Protein AF-A0A443S641-F1 (afdb_monomer_lite)

Structure (mmCIF, N/CA/C/O backbone):
data_AF-A0A443S641-F1
#
_entry.id   AF-A0A443S641-F1
#
loop_
_atom_site.group_PDB
_atom_site.id
_atom_site.type_symbol
_atom_site.label_atom_id
_atom_site.label_alt_id
_atom_site.label_comp_id
_atom_site.label_asym_id
_atom_site.label_entity_id
_atom_site.label_seq_id
_atom_site.pdbx_PDB_ins_code
_atom_site.Cartn_x
_atom_site.Cartn_y
_atom_site.Cartn_z
_atom_site.occupancy
_atom_site.B_iso_or_equiv
_atom_site.auth_seq_id
_atom_site.auth_comp_id
_atom_site.auth_asym_id
_atom_site.auth_atom_id
_atom_site.pdbx_PDB_model_num
ATOM 1 N N . MET A 1 1 ? -10.425 -1.976 22.668 1.00 49.34 1 MET A N 1
ATOM 2 C CA . MET A 1 1 ? -9.469 -1.752 21.558 1.00 49.34 1 MET A CA 1
ATOM 3 C C . MET A 1 1 ? -8.187 -1.124 22.108 1.00 49.34 1 MET A C 1
ATOM 5 O O . MET A 1 1 ? -7.748 -0.089 21.635 1.00 49.34 1 MET A O 1
ATOM 9 N N . THR A 1 2 ? -7.616 -1.711 23.159 1.00 48.31 2 THR A N 1
ATOM 10 C CA . THR A 1 2 ? -6.464 -1.165 23.889 1.00 48.31 2 THR A CA 1
ATOM 11 C C . THR A 1 2 ? -5.280 -2.091 23.681 1.00 48.31 2 THR A C 1
ATOM 13 O O . THR A 1 2 ? -4.899 -2.823 24.584 1.00 48.31 2 THR A O 1
ATOM 16 N N . GLU A 1 3 ? -4.729 -2.105 22.476 1.00 55.38 3 GLU A N 1
ATOM 17 C CA . GLU A 1 3 ? -3.394 -2.650 22.266 1.00 55.38 3 GLU A CA 1
ATOM 18 C C . GLU A 1 3 ? -2.638 -1.673 21.385 1.00 55.38 3 GLU A C 1
ATOM 20 O O . GLU A 1 3 ? -3.133 -1.234 20.349 1.00 55.38 3 GLU A O 1
ATOM 25 N N . ASN A 1 4 ? -1.454 -1.298 21.858 1.00 66.25 4 ASN A N 1
ATOM 26 C CA . ASN A 1 4 ? -0.555 -0.303 21.287 1.00 66.25 4 ASN A CA 1
ATOM 27 C C . ASN A 1 4 ? 0.119 -0.850 20.009 1.00 66.25 4 ASN A C 1
ATOM 29 O O . ASN A 1 4 ? 1.340 -0.807 19.864 1.00 66.25 4 ASN A O 1
ATOM 33 N N . THR A 1 5 ? -0.659 -1.480 19.124 1.00 71.31 5 THR A N 1
ATOM 34 C CA . THR A 1 5 ? -0.148 -2.094 17.903 1.00 71.31 5 THR A CA 1
ATOM 35 C C . THR A 1 5 ? 0.323 -0.979 16.971 1.00 71.31 5 THR A C 1
ATOM 37 O O . THR A 1 5 ? -0.481 -0.117 16.612 1.00 71.31 5 THR A O 1
ATOM 40 N N . PRO A 1 6 ? 1.609 -0.954 16.582 1.00 85.75 6 PRO A N 1
ATOM 41 C CA . PRO A 1 6 ? 2.112 0.064 15.672 1.00 85.75 6 PRO A CA 1
ATOM 42 C C . PRO A 1 6 ? 1.396 -0.035 14.319 1.00 85.75 6 PRO A C 1
ATOM 44 O O . PRO A 1 6 ? 1.235 -1.131 13.782 1.00 85.75 6 PRO A O 1
ATOM 47 N N . ASN A 1 7 ? 0.996 1.108 13.759 1.00 93.56 7 ASN A N 1
ATOM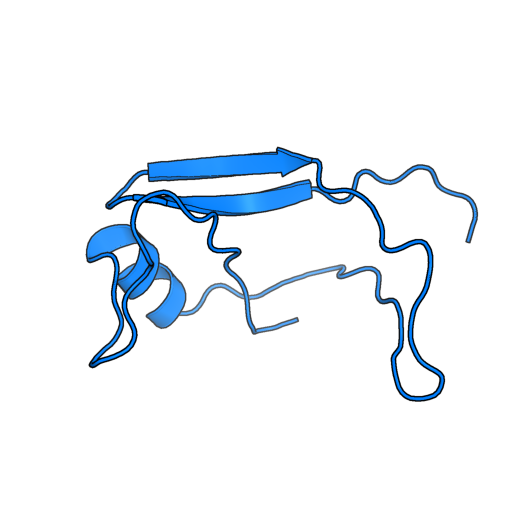 48 C CA . ASN A 1 7 ? 0.431 1.197 12.412 1.00 93.56 7 ASN A CA 1
ATOM 49 C C . ASN A 1 7 ? 1.564 1.192 11.373 1.00 93.56 7 ASN A C 1
ATOM 51 O O . ASN A 1 7 ? 1.919 2.224 10.811 1.00 93.56 7 ASN A O 1
ATOM 55 N N . THR A 1 8 ? 2.215 0.043 11.208 1.00 95.19 8 THR A N 1
ATOM 56 C CA . THR A 1 8 ? 3.317 -0.126 10.254 1.00 95.19 8 THR A CA 1
ATOM 57 C C . THR A 1 8 ? 2.768 -0.289 8.838 1.00 95.19 8 THR A C 1
ATOM 59 O O . THR A 1 8 ? 1.961 -1.183 8.598 1.00 95.19 8 THR A O 1
ATOM 62 N N . ALA A 1 9 ? 3.248 0.525 7.900 1.00 95.88 9 ALA A N 1
ATOM 63 C CA . ALA A 1 9 ? 2.879 0.479 6.487 1.00 95.88 9 ALA A CA 1
ATOM 64 C C . ALA A 1 9 ? 4.095 0.158 5.605 1.00 95.88 9 ALA A C 1
ATOM 66 O O . ALA A 1 9 ? 5.222 0.530 5.939 1.00 95.88 9 ALA A O 1
ATOM 67 N N . LEU A 1 10 ? 3.860 -0.506 4.469 1.00 96.75 10 LEU A N 1
ATOM 68 C CA . LEU A 1 10 ? 4.852 -0.672 3.407 1.00 96.75 10 LEU A CA 1
ATOM 69 C C . LEU A 1 10 ? 4.735 0.501 2.432 1.00 96.75 10 LEU A C 1
ATOM 71 O O . LEU A 1 10 ? 3.709 0.661 1.772 1.00 96.75 10 LEU A O 1
ATOM 75 N N . ILE A 1 11 ? 5.783 1.316 2.364 1.00 95.31 11 ILE A N 1
ATOM 76 C CA . ILE A 1 11 ? 5.830 2.548 1.577 1.00 95.31 11 ILE A CA 1
ATOM 77 C C . ILE A 1 11 ? 6.815 2.376 0.428 1.00 95.31 11 ILE A C 1
ATOM 79 O O . ILE A 1 11 ? 7.953 1.973 0.661 1.00 95.31 11 ILE A O 1
ATOM 83 N N . VAL A 1 12 ? 6.403 2.740 -0.783 1.00 94.81 12 VAL A N 1
ATOM 84 C CA . VAL A 1 12 ? 7.274 2.938 -1.946 1.00 94.81 12 VAL A CA 1
ATOM 85 C C . VAL A 1 12 ? 7.709 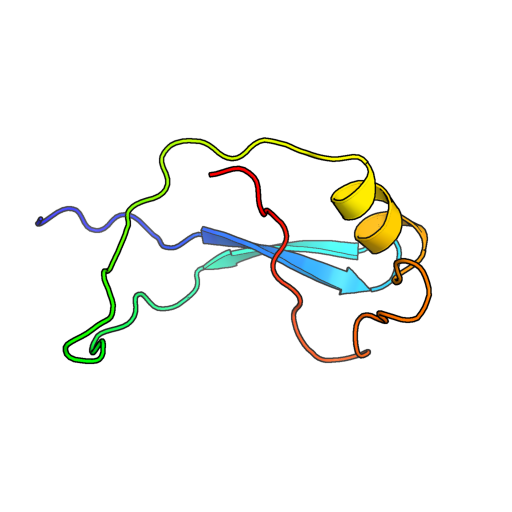4.402 -1.989 1.00 94.81 12 VAL A C 1
ATOM 87 O O . VAL A 1 12 ? 6.872 5.306 -1.984 1.00 94.81 12 VAL A O 1
ATOM 90 N N . GLU A 1 13 ? 9.021 4.633 -2.021 1.00 91.88 13 GLU A N 1
ATOM 91 C CA . GLU A 1 13 ? 9.637 5.973 -2.109 1.00 91.88 13 GLU A CA 1
ATOM 92 C C . GLU A 1 13 ? 10.277 6.236 -3.479 1.00 91.88 13 GLU A C 1
ATOM 94 O O . GLU A 1 13 ? 10.625 7.369 -3.815 1.00 91.88 13 GLU A O 1
ATOM 99 N N . GLY A 1 14 ? 10.420 5.188 -4.285 1.00 90.06 14 GLY A N 1
ATOM 100 C CA . GLY A 1 14 ? 10.945 5.249 -5.637 1.00 90.06 14 GLY A CA 1
ATOM 101 C C . GLY A 1 14 ? 11.038 3.861 -6.256 1.00 90.06 14 GLY A C 1
ATOM 102 O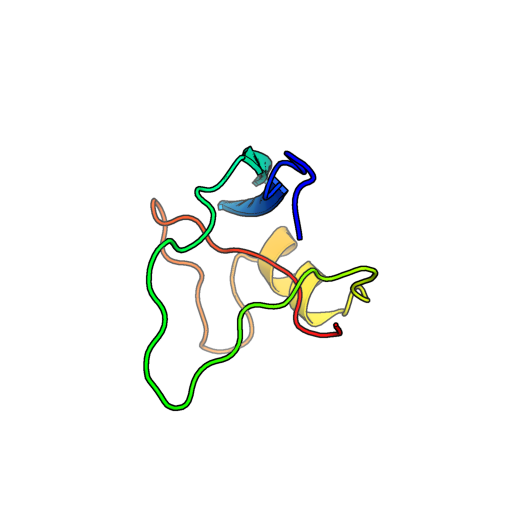 O . GLY A 1 14 ? 10.738 2.852 -5.617 1.00 90.06 14 GLY A O 1
ATOM 103 N N . ILE A 1 15 ? 11.499 3.812 -7.504 1.00 92.62 15 ILE A N 1
ATOM 104 C CA . ILE A 1 15 ? 11.707 2.554 -8.223 1.00 92.62 15 ILE A CA 1
ATOM 105 C C . ILE A 1 15 ? 12.644 1.650 -7.418 1.00 92.62 15 ILE A C 1
ATOM 107 O O . ILE A 1 15 ? 13.760 2.044 -7.062 1.00 92.62 15 ILE A O 1
ATOM 111 N N . LYS A 1 16 ? 12.161 0.438 -7.137 1.00 94.12 16 LYS A N 1
ATOM 112 C CA . LYS A 1 16 ? 12.811 -0.614 -6.347 1.00 94.12 16 LYS A CA 1
ATOM 113 C C . LYS A 1 16 ? 13.192 -0.199 -4.924 1.00 94.12 16 LYS A C 1
ATOM 115 O O . LYS A 1 16 ? 14.000 -0.867 -4.279 1.00 94.12 16 LYS A O 1
ATOM 120 N N . GLN A 1 17 ? 12.592 0.873 -4.414 1.00 93.06 17 GLN A N 1
ATOM 121 C CA . GLN A 1 17 ? 12.856 1.428 -3.092 1.00 93.06 17 GLN A CA 1
ATOM 122 C C . GLN A 1 17 ? 11.570 1.421 -2.279 1.00 93.06 17 GLN A C 1
ATOM 124 O O . GLN A 1 17 ? 10.650 2.204 -2.521 1.00 93.06 17 GLN A O 1
ATOM 129 N N . MET A 1 18 ? 11.527 0.522 -1.300 1.00 94.19 18 MET A N 1
ATOM 130 C CA . MET A 1 18 ? 10.432 0.433 -0.349 1.00 94.19 18 MET A CA 1
ATOM 131 C C . MET A 1 18 ? 10.956 0.247 1.066 1.00 94.19 18 MET A C 1
ATOM 133 O O . MET A 1 18 ? 12.037 -0.309 1.277 1.00 94.19 18 MET A O 1
ATOM 137 N N . LYS A 1 19 ? 10.166 0.683 2.039 1.00 95.44 19 LYS A N 1
ATOM 138 C CA . LYS A 1 19 ? 10.480 0.538 3.456 1.00 95.44 19 LYS A CA 1
ATOM 139 C C . LYS A 1 19 ? 9.225 0.287 4.271 1.00 95.44 19 LYS A C 1
ATOM 141 O O . LYS A 1 19 ? 8.120 0.656 3.880 1.00 95.44 19 LYS A O 1
ATOM 146 N N . LEU A 1 20 ? 9.428 -0.307 5.438 1.00 96.25 20 LEU A N 1
ATOM 147 C CA . LEU A 1 20 ? 8.414 -0.346 6.478 1.00 96.25 20 LEU A CA 1
ATOM 148 C C . LEU A 1 20 ? 8.563 0.902 7.346 1.00 96.25 20 LEU A C 1
ATOM 150 O O . LEU A 1 20 ? 9.637 1.144 7.899 1.00 96.25 20 LEU A O 1
ATOM 154 N N . GLU A 1 21 ? 7.492 1.674 7.486 1.00 94.81 21 GLU A N 1
ATOM 155 C CA . GLU A 1 21 ? 7.465 2.869 8.329 1.00 94.81 21 GLU A CA 1
ATOM 156 C C . GLU A 1 21 ? 6.272 2.833 9.285 1.00 94.81 21 GLU A C 1
ATOM 158 O O . GLU A 1 21 ? 5.193 2.344 8.949 1.00 94.81 21 GLU A O 1
ATOM 163 N N . LYS A 1 22 ? 6.473 3.336 10.508 1.00 94.81 22 LYS A N 1
ATOM 164 C CA . LYS A 1 22 ? 5.397 3.491 11.489 1.00 94.81 22 LYS A CA 1
ATOM 165 C C . LYS A 1 22 ? 4.625 4.768 11.187 1.00 94.81 22 LYS A C 1
ATOM 167 O O . LYS A 1 22 ? 5.164 5.860 11.328 1.00 94.81 22 LYS A O 1
ATOM 172 N N . MET A 1 23 ? 3.355 4.615 10.855 1.00 91.56 23 MET A N 1
ATOM 173 C CA . MET A 1 23 ? 2.424 5.710 10.629 1.00 91.56 23 MET A CA 1
ATOM 174 C C . MET A 1 23 ? 1.652 6.031 11.911 1.00 91.56 23 MET A C 1
ATOM 176 O O . MET A 1 23 ? 1.513 5.198 12.810 1.00 91.56 23 MET A O 1
ATOM 180 N N . ALA A 1 24 ? 1.119 7.247 11.999 1.00 92.06 24 ALA A N 1
ATOM 181 C CA . ALA A 1 24 ? 0.153 7.573 13.040 1.00 92.06 24 ALA A CA 1
ATOM 182 C C . ALA A 1 24 ? -1.144 6.775 12.819 1.00 92.06 24 ALA A C 1
ATOM 184 O O . ALA A 1 24 ? -1.557 6.533 11.682 1.00 92.06 24 ALA A O 1
ATOM 185 N N . ILE A 1 25 ? -1.796 6.360 13.903 1.00 93.00 25 ILE A N 1
ATOM 186 C CA . ILE A 1 25 ? -3.174 5.863 13.837 1.00 93.00 25 ILE A CA 1
ATOM 187 C C . ILE A 1 25 ? -4.087 7.094 13.724 1.00 93.00 25 ILE A C 1
ATOM 189 O O . ILE A 1 25 ? -3.904 8.026 14.510 1.00 93.00 25 ILE A O 1
ATOM 193 N N . PRO A 1 26 ? -5.054 7.137 12.789 1.00 90.81 26 PRO A N 1
ATOM 194 C CA . PRO A 1 26 ? -6.002 8.245 12.711 1.00 90.81 26 PRO A CA 1
ATOM 195 C C . PRO A 1 26 ? -6.764 8.426 14.032 1.00 90.81 26 PRO A C 1
ATOM 197 O O . PRO A 1 26 ? -7.470 7.524 14.477 1.00 90.81 26 PRO A O 1
ATOM 200 N N . GLU A 1 27 ? -6.633 9.597 14.659 1.00 89.06 27 GLU A N 1
ATOM 201 C CA . GLU A 1 27 ? -7.323 9.912 15.923 1.00 89.06 27 GLU A CA 1
ATOM 202 C C . GLU A 1 27 ? -8.802 10.264 15.720 1.00 89.06 27 GLU A C 1
ATOM 204 O O . GLU A 1 27 ? -9.614 10.157 16.640 1.00 89.06 27 GLU A O 1
ATOM 209 N N . LYS A 1 28 ? -9.151 10.725 14.517 1.00 92.50 28 LYS A N 1
ATOM 210 C CA . LYS A 1 28 ? -10.500 11.138 14.132 1.00 92.50 28 LYS A CA 1
ATOM 211 C C . LYS A 1 28 ? -10.823 10.554 12.766 1.00 92.50 28 LYS A C 1
ATOM 213 O O . LYS A 1 28 ? -10.007 10.640 11.852 1.00 92.50 28 LYS A O 1
ATOM 218 N N . ILE A 1 29 ? -12.026 10.012 12.649 1.00 95.50 29 ILE A N 1
ATOM 219 C CA . ILE A 1 29 ? -12.633 9.551 11.399 1.00 95.50 29 ILE A CA 1
ATOM 220 C C . ILE A 1 29 ? -13.977 10.264 11.232 1.00 95.50 29 ILE A C 1
ATOM 222 O O . ILE A 1 29 ? -14.556 10.734 12.220 1.00 95.50 29 ILE A O 1
ATOM 226 N N . LYS A 1 30 ? -14.463 10.399 9.999 1.00 97.62 30 LYS A N 1
ATOM 227 C CA . LYS A 1 30 ? -15.795 10.964 9.732 1.00 97.62 30 LYS A CA 1
ATOM 228 C C . LYS A 1 30 ? -16.898 10.004 10.180 1.00 97.62 30 LYS A C 1
ATOM 230 O O . LYS A 1 30 ? -16.653 8.840 10.480 1.00 97.62 30 LYS A O 1
ATOM 235 N N . SER A 1 31 ? -18.134 10.499 10.219 1.00 97.38 31 SER A N 1
ATOM 236 C CA . SER A 1 31 ? -19.309 9.724 10.642 1.00 97.38 31 SER A CA 1
ATOM 237 C C . SER A 1 31 ? -19.622 8.511 9.759 1.00 97.38 31 SER A C 1
ATOM 239 O O . SER A 1 31 ? -20.336 7.615 10.195 1.00 97.38 31 SER A O 1
ATOM 241 N N . ASP A 1 32 ? -19.130 8.506 8.525 1.00 97.75 32 ASP A N 1
ATOM 242 C CA . ASP A 1 32 ? -19.327 7.484 7.495 1.00 97.75 32 ASP A CA 1
ATOM 243 C C . ASP A 1 32 ? -18.056 6.663 7.206 1.00 97.75 32 ASP A C 1
ATOM 245 O O . ASP A 1 32 ? -18.023 5.869 6.269 1.00 97.75 32 ASP A O 1
ATOM 249 N N . GLU A 1 33 ? -17.014 6.823 8.023 1.00 97.81 33 GLU A N 1
ATOM 250 C CA . GLU A 1 33 ? -15.757 6.085 7.927 1.00 97.81 33 GLU A CA 1
ATOM 251 C C . GLU A 1 33 ? -15.638 5.068 9.073 1.00 97.81 33 GLU A C 1
ATOM 253 O O . GLU A 1 33 ? -16.231 5.217 10.143 1.00 97.81 33 GLU A O 1
ATOM 258 N N . VAL A 1 34 ? -14.831 4.025 8.869 1.00 95.44 34 VAL A N 1
ATOM 259 C CA . VAL A 1 34 ? -14.498 3.042 9.908 1.00 95.44 34 VAL A CA 1
ATOM 260 C C . VAL A 1 34 ? -12.988 2.892 10.032 1.00 95.44 34 VAL A C 1
ATOM 262 O O . VAL A 1 34 ? -12.267 2.904 9.036 1.00 95.44 34 VAL A O 1
ATOM 265 N N . LEU A 1 35 ? -12.504 2.718 11.264 1.00 94.44 35 LEU A N 1
ATOM 266 C CA . LEU A 1 35 ? -11.102 2.408 11.531 1.00 94.44 35 LEU A CA 1
ATOM 267 C C . LEU A 1 35 ? -10.921 0.891 11.633 1.00 94.44 35 LEU A C 1
ATOM 269 O O . LEU A 1 35 ? -11.444 0.253 12.550 1.00 94.44 35 LEU A O 1
ATOM 273 N N . LEU A 1 36 ? -10.166 0.320 10.696 1.00 93.12 36 LEU A N 1
ATOM 274 C CA . LEU A 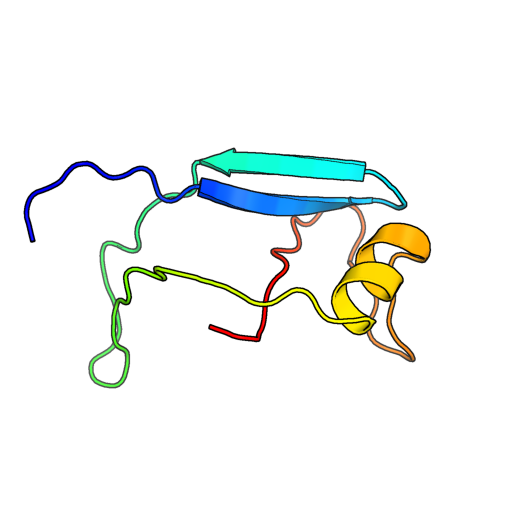1 36 ? -9.895 -1.113 10.630 1.00 93.12 36 LEU A CA 1
ATOM 275 C C . LEU A 1 36 ? -8.474 -1.432 11.091 1.00 93.12 36 LEU A C 1
ATOM 277 O O . LEU A 1 36 ? -7.520 -0.722 10.782 1.00 93.12 36 LEU A O 1
ATOM 281 N N . ARG A 1 37 ? -8.331 -2.567 11.782 1.00 92.44 37 ARG A N 1
ATOM 282 C CA . ARG A 1 37 ? -7.038 -3.223 11.982 1.00 92.44 37 ARG A CA 1
ATOM 283 C C . ARG A 1 37 ? -6.903 -4.336 10.950 1.00 92.44 37 ARG A C 1
ATOM 285 O O . ARG A 1 37 ? -7.441 -5.426 11.161 1.00 92.44 37 ARG A O 1
ATOM 292 N N . VAL A 1 38 ? -6.199 -4.047 9.858 1.00 93.88 38 VAL A N 1
ATOM 293 C CA . VAL A 1 38 ? -5.913 -5.021 8.796 1.00 93.88 38 VAL A CA 1
ATOM 294 C C . VAL A 1 38 ? -5.138 -6.197 9.393 1.00 93.88 38 VAL A C 1
ATOM 296 O O . VAL A 1 38 ? -4.128 -6.002 10.068 1.00 93.88 38 VAL A O 1
ATOM 299 N N . LYS A 1 39 ? -5.642 -7.422 9.201 1.00 93.69 39 LYS A N 1
ATOM 300 C CA . LYS A 1 39 ? -4.969 -8.647 9.671 1.00 93.69 39 LYS A CA 1
ATOM 301 C C . LYS A 1 39 ? -4.069 -9.260 8.606 1.00 93.69 39 LYS A C 1
ATOM 303 O O . LYS A 1 39 ? -3.012 -9.782 8.944 1.00 93.69 39 LYS A O 1
ATOM 308 N N . TYR A 1 40 ? -4.509 -9.205 7.354 1.00 95.38 40 TYR A N 1
ATOM 309 C CA . TYR A 1 40 ? -3.834 -9.769 6.193 1.00 95.38 40 TYR A CA 1
ATOM 310 C C . TYR A 1 40 ? -4.104 -8.864 4.995 1.00 95.38 40 TYR A C 1
ATOM 312 O O . TYR A 1 40 ? -5.190 -8.302 4.904 1.00 95.38 40 TYR A O 1
ATOM 320 N N . CYS A 1 41 ? -3.128 -8.741 4.100 1.00 96.81 41 CYS A N 1
ATOM 321 C CA . CYS A 1 41 ? -3.305 -8.120 2.794 1.00 96.81 41 CYS A CA 1
ATOM 322 C C . CYS A 1 41 ? -2.618 -9.004 1.750 1.00 96.81 41 CYS A C 1
ATOM 324 O O . CYS A 1 41 ? -1.473 -9.416 1.962 1.00 96.81 41 CYS A O 1
ATOM 326 N N . GLY A 1 42 ? -3.316 -9.315 0.662 1.00 97.69 42 GLY A N 1
ATOM 327 C CA . GLY A 1 42 ? -2.738 -9.967 -0.511 1.00 97.69 42 GLY A CA 1
ATOM 328 C C . GLY A 1 42 ? -1.725 -9.066 -1.221 1.00 97.69 42 GLY A C 1
ATOM 329 O O . GLY A 1 42 ? -1.727 -7.849 -1.031 1.00 97.69 42 GLY A O 1
ATOM 330 N N . ILE A 1 43 ? -0.843 -9.685 -2.009 1.00 96.81 43 ILE A N 1
ATOM 331 C CA . ILE A 1 43 ? 0.067 -8.988 -2.924 1.00 96.81 43 ILE A CA 1
ATOM 332 C C . ILE A 1 43 ? -0.415 -9.273 -4.340 1.00 96.81 43 ILE A C 1
ATOM 334 O O . ILE A 1 43 ? -0.499 -10.437 -4.743 1.00 96.81 43 ILE A O 1
ATOM 338 N N . CYS A 1 44 ? -0.660 -8.214 -5.101 1.00 96.88 44 CYS A N 1
ATOM 339 C CA . CYS A 1 44 ? -1.097 -8.287 -6.484 1.00 96.88 44 C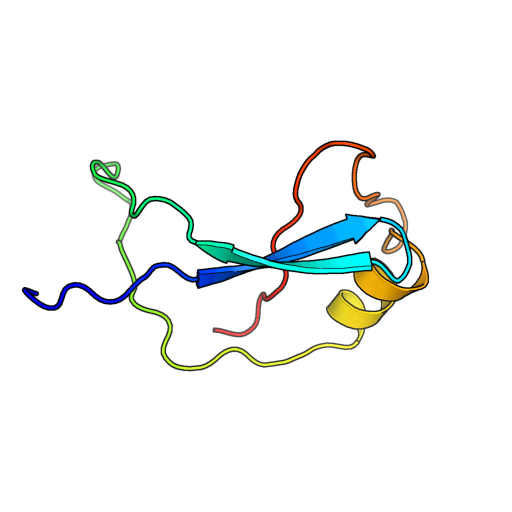YS A CA 1
ATOM 340 C C . CYS A 1 44 ? 0.038 -7.911 -7.450 1.00 96.88 44 CYS A C 1
ATOM 342 O O . CYS A 1 44 ? 1.013 -7.249 -7.091 1.00 96.88 44 CYS A O 1
ATOM 344 N N . GLY A 1 45 ? -0.096 -8.283 -8.726 1.00 95.94 45 GLY A N 1
ATOM 345 C CA . GLY A 1 45 ? 0.852 -7.869 -9.770 1.00 95.94 45 GLY A CA 1
ATOM 346 C C . GLY A 1 45 ? 0.906 -6.348 -9.968 1.00 95.94 45 GLY A C 1
ATOM 347 O O . GLY A 1 45 ? 1.932 -5.809 -10.373 1.00 95.94 45 GLY A O 1
ATOM 348 N N . SER A 1 46 ? -0.167 -5.631 -9.631 1.00 94.81 46 SER A N 1
ATOM 349 C CA . SER A 1 46 ? -0.190 -4.166 -9.637 1.00 94.81 46 SER A CA 1
ATOM 350 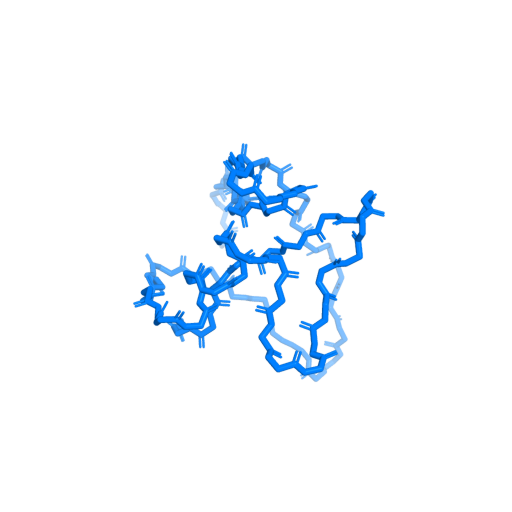C C . SER A 1 46 ? 0.736 -3.557 -8.581 1.00 94.81 46 SER A C 1
ATOM 352 O O . SER A 1 46 ? 1.390 -2.559 -8.877 1.00 94.81 46 SER A O 1
ATOM 354 N N . ASP A 1 47 ? 0.864 -4.168 -7.397 1.00 95.75 47 ASP A N 1
ATOM 355 C CA . ASP A 1 47 ? 1.835 -3.728 -6.385 1.00 95.75 47 ASP A CA 1
ATOM 356 C C . ASP A 1 47 ? 3.268 -3.865 -6.924 1.00 95.75 47 ASP A C 1
ATOM 358 O O . ASP A 1 47 ? 4.106 -2.984 -6.716 1.00 95.75 47 ASP A O 1
ATOM 362 N N . MET A 1 48 ? 3.527 -4.932 -7.692 1.00 95.62 48 MET A N 1
ATOM 363 C CA . MET A 1 48 ? 4.819 -5.155 -8.347 1.00 95.62 48 MET A CA 1
ATOM 364 C C . MET A 1 48 ? 5.111 -4.111 -9.424 1.00 95.62 48 MET A C 1
ATOM 366 O O . MET A 1 48 ? 6.213 -3.576 -9.432 1.00 95.62 48 MET A O 1
ATOM 370 N N . HIS A 1 49 ? 4.144 -3.745 -10.270 1.00 96.12 49 HIS A N 1
ATOM 371 C CA . HIS A 1 49 ? 4.333 -2.660 -11.245 1.00 96.12 49 HIS A CA 1
ATOM 372 C C . HIS A 1 49 ? 4.684 -1.328 -10.572 1.00 96.12 49 HIS A C 1
ATOM 374 O O . HIS A 1 49 ? 5.581 -0.613 -11.016 1.00 96.12 49 HIS A O 1
ATOM 380 N N . ILE A 1 50 ? 4.034 -1.005 -9.453 1.00 95.38 50 ILE A N 1
ATOM 381 C CA . ILE A 1 50 ? 4.371 0.199 -8.692 1.00 95.38 50 ILE A CA 1
ATOM 382 C C . ILE A 1 50 ? 5.791 0.119 -8.115 1.00 95.38 50 ILE A C 1
ATOM 384 O O . ILE A 1 50 ? 6.535 1.096 -8.192 1.00 95.38 50 ILE A O 1
ATOM 388 N N . TYR A 1 51 ? 6.192 -1.027 -7.569 1.00 94.88 51 TYR A N 1
ATOM 389 C CA . TYR A 1 51 ? 7.535 -1.213 -7.021 1.00 94.88 51 TYR A CA 1
ATOM 390 C C . TYR A 1 51 ? 8.631 -1.197 -8.101 1.00 94.88 51 TYR A C 1
ATOM 392 O O . TYR A 1 51 ? 9.674 -0.568 -7.915 1.00 94.88 51 TYR A O 1
ATOM 400 N N . GLU A 1 52 ? 8.420 -1.880 -9.223 1.00 95.56 52 GLU A N 1
ATOM 401 C CA . GLU A 1 52 ? 9.431 -2.081 -10.264 1.00 95.56 52 GLU A CA 1
ATOM 402 C C . GLU A 1 52 ? 9.527 -0.915 -11.244 1.00 95.56 52 GLU A C 1
ATOM 404 O O . GLU A 1 52 ? 10.640 -0.545 -11.621 1.00 95.56 52 GLU A O 1
ATOM 409 N N . ASP A 1 53 ? 8.392 -0.315 -11.607 1.00 95.00 53 ASP A N 1
ATOM 410 C CA . ASP A 1 53 ? 8.306 0.697 -12.665 1.00 95.00 53 ASP A CA 1
ATOM 411 C C . ASP A 1 53 ? 7.924 2.085 -12.122 1.00 95.00 53 ASP A C 1
ATOM 413 O O . ASP A 1 53 ? 8.064 3.095 -12.815 1.00 95.00 53 ASP A O 1
ATOM 417 N N . GLY A 1 54 ? 7.447 2.176 -10.874 1.00 93.25 54 GLY A N 1
ATOM 418 C CA . GLY A 1 54 ? 6.968 3.430 -10.280 1.00 93.25 54 GLY A CA 1
ATOM 419 C C . GLY A 1 54 ? 5.617 3.897 -10.831 1.00 93.25 54 GLY A C 1
ATOM 420 O O . GLY A 1 54 ? 5.183 5.014 -10.531 1.00 93.25 54 GLY A O 1
ATOM 421 N N . HIS A 1 55 ? 4.948 3.087 -11.657 1.00 93.44 55 HIS A N 1
ATOM 422 C CA . HIS A 1 55 ? 3.657 3.424 -12.247 1.00 93.44 55 HIS A CA 1
ATOM 423 C C . HIS A 1 55 ? 2.859 2.184 -12.676 1.00 93.44 55 HIS A C 1
ATOM 425 O O . HIS A 1 55 ? 3.415 1.119 -12.920 1.00 93.44 55 HIS A O 1
ATOM 431 N N . ILE A 1 56 ? 1.542 2.345 -12.822 1.00 92.69 56 ILE A N 1
ATOM 432 C CA . ILE A 1 56 ? 0.653 1.379 -13.475 1.00 92.69 56 ILE A CA 1
ATOM 433 C C . ILE A 1 56 ? -0.227 2.112 -14.488 1.00 92.69 56 ILE A C 1
ATOM 435 O O . ILE A 1 56 ? -1.043 2.972 -14.147 1.00 92.69 56 ILE A O 1
ATOM 439 N N . GLY A 1 57 ? -0.015 1.837 -15.776 1.00 89.19 57 GLY A N 1
ATOM 440 C CA . GLY A 1 57 ? -0.623 2.636 -16.842 1.00 89.19 57 GLY A CA 1
ATOM 441 C C . GLY A 1 57 ? -0.305 4.128 -16.665 1.00 89.19 57 GLY A C 1
ATOM 442 O O . GLY A 1 57 ? 0.861 4.510 -16.572 1.00 89.19 57 GLY A O 1
ATOM 443 N N . SER A 1 58 ? -1.341 4.967 -16.593 1.00 90.94 58 SER A N 1
ATOM 444 C CA . SER A 1 58 ? -1.217 6.415 -16.374 1.00 90.94 58 SER A CA 1
ATOM 445 C C . SER A 1 58 ? -1.052 6.829 -14.907 1.00 90.94 58 SER A C 1
ATOM 447 O O . SER A 1 58 ? -0.751 7.993 -14.646 1.00 90.94 58 SER A O 1
ATOM 449 N N . MET A 1 59 ? -1.265 5.922 -13.949 1.00 89.19 59 MET A N 1
ATOM 450 C CA . MET A 1 59 ? -1.102 6.205 -12.523 1.00 89.19 59 MET A CA 1
ATOM 451 C C . MET A 1 59 ? 0.381 6.144 -12.171 1.00 89.19 59 MET A C 1
ATOM 453 O O . MET A 1 59 ? 0.977 5.073 -12.218 1.00 89.19 59 MET A O 1
ATOM 457 N N . LYS A 1 60 ? 0.974 7.285 -11.823 1.00 90.06 60 LYS A N 1
ATOM 458 C CA . LYS A 1 60 ? 2.385 7.392 -11.439 1.00 90.06 60 LYS A CA 1
ATOM 459 C C . LYS A 1 60 ? 2.502 7.647 -9.947 1.00 90.06 60 LYS A C 1
ATOM 461 O O . LYS A 1 60 ? 1.764 8.476 -9.415 1.00 90.06 60 LYS A O 1
ATOM 466 N N . VAL A 1 61 ? 3.458 6.991 -9.300 1.00 88.25 61 VAL A N 1
ATOM 467 C CA . VAL A 1 61 ? 3.883 7.388 -7.959 1.00 88.25 61 VAL A CA 1
ATOM 468 C C . VAL A 1 61 ? 4.613 8.718 -8.068 1.00 88.25 61 VAL A C 1
ATOM 470 O O . VAL A 1 61 ? 5.546 8.875 -8.856 1.00 88.25 61 VAL A O 1
ATOM 473 N N . GLU A 1 62 ? 4.157 9.700 -7.300 1.00 84.50 62 GLU A N 1
ATOM 474 C CA . GLU A 1 62 ? 4.790 11.010 -7.270 1.00 84.50 62 GLU A CA 1
ATOM 475 C C . GLU A 1 62 ? 6.114 10.943 -6.505 1.00 84.50 62 GLU A C 1
ATOM 477 O O . GLU A 1 62 ? 6.150 10.614 -5.319 1.00 84.50 62 GLU A O 1
ATOM 482 N N . THR A 1 63 ? 7.210 11.300 -7.175 1.00 76.56 63 THR A N 1
ATOM 483 C CA . THR A 1 63 ? 8.532 11.369 -6.550 1.00 76.56 63 THR A CA 1
ATOM 484 C C . THR A 1 63 ? 8.507 12.297 -5.335 1.00 76.56 63 THR A C 1
ATOM 486 O O . THR A 1 63 ? 8.097 13.454 -5.433 1.00 76.56 63 THR A O 1
ATOM 489 N N . GLY A 1 64 ? 8.983 11.802 -4.192 1.00 77.69 64 GLY A N 1
ATOM 490 C CA . GLY A 1 64 ? 9.033 12.564 -2.942 1.00 77.69 64 GLY A CA 1
ATOM 491 C C . GLY A 1 64 ? 7.738 12.547 -2.124 1.00 77.69 64 GLY A C 1
ATOM 492 O O . GLY A 1 64 ? 7.699 13.183 -1.071 1.00 77.69 64 GLY A O 1
ATOM 493 N N . LYS A 1 65 ? 6.700 11.817 -2.556 1.00 83.62 65 LYS A N 1
ATOM 494 C CA . LYS A 1 65 ? 5.526 11.515 -1.728 1.00 83.62 65 LYS A CA 1
ATOM 495 C C . LYS A 1 65 ? 5.480 10.021 -1.396 1.00 83.62 65 LYS A C 1
ATOM 497 O O . LYS A 1 65 ? 5.644 9.203 -2.298 1.00 83.62 65 LYS A O 1
ATOM 502 N N . PRO A 1 66 ? 5.241 9.645 -0.129 1.00 82.88 66 PRO A N 1
ATOM 503 C CA . PRO A 1 66 ? 5.117 8.243 0.244 1.00 82.88 66 PRO A CA 1
ATOM 504 C C . PRO A 1 66 ? 3.871 7.626 -0.404 1.00 82.88 66 PRO A C 1
ATOM 506 O O . PRO A 1 66 ? 2.776 8.181 -0.296 1.00 82.88 66 PRO A O 1
ATOM 509 N N . PHE A 1 67 ? 4.029 6.464 -1.039 1.00 93.06 67 PHE A N 1
ATOM 510 C CA . PHE A 1 67 ? 2.919 5.676 -1.578 1.00 93.06 67 PHE A CA 1
ATOM 511 C C . PHE A 1 67 ? 2.783 4.359 -0.808 1.00 93.06 67 PHE A C 1
ATOM 513 O O . PHE A 1 67 ? 3.708 3.551 -0.809 1.00 93.06 67 PHE A O 1
ATOM 520 N N . ILE A 1 68 ? 1.648 4.144 -0.135 1.00 95.19 68 ILE A N 1
ATOM 521 C CA . ILE A 1 68 ? 1.386 2.919 0.639 1.00 95.19 68 ILE A CA 1
ATOM 522 C C . ILE A 1 68 ? 0.821 1.842 -0.298 1.00 95.19 68 ILE A C 1
ATOM 524 O O . ILE A 1 68 ? -0.155 2.099 -0.999 1.00 95.19 68 ILE A O 1
ATOM 528 N N . LEU A 1 69 ? 1.432 0.653 -0.306 1.00 95.69 69 LEU A N 1
ATOM 529 C CA . LEU A 1 69 ? 0.957 -0.506 -1.078 1.00 95.69 69 LEU A CA 1
ATOM 530 C C . LEU A 1 69 ? -0.159 -1.278 -0.358 1.00 95.69 69 LEU A C 1
ATOM 532 O O . LEU A 1 69 ? -0.334 -1.149 0.855 1.00 95.69 69 LEU A O 1
ATOM 536 N N . GLY A 1 70 ? -0.842 -2.147 -1.109 1.00 94.81 70 GLY A N 1
ATOM 537 C CA . GLY A 1 70 ? -1.871 -3.048 -0.595 1.00 94.81 70 GLY A CA 1
ATOM 538 C C . GLY A 1 70 ? -3.292 -2.569 -0.881 1.00 94.81 70 GLY A C 1
ATOM 539 O O . GLY A 1 70 ? -3.685 -1.453 -0.545 1.00 94.81 70 GLY A O 1
ATOM 540 N N . HIS A 1 71 ? -4.070 -3.439 -1.519 1.00 95.69 71 HIS A N 1
ATOM 541 C CA . HIS A 1 71 ? -5.460 -3.175 -1.909 1.00 95.69 71 HIS A CA 1
ATOM 542 C C . HIS A 1 71 ? -6.343 -4.435 -1.849 1.00 95.69 71 HIS A C 1
ATOM 544 O O . HIS A 1 71 ? -7.464 -4.438 -2.353 1.00 95.69 71 HIS A O 1
ATOM 550 N N . GLU A 1 72 ? -5.853 -5.496 -1.201 1.00 96.06 72 GLU A N 1
ATOM 551 C CA . GLU A 1 72 ? -6.523 -6.795 -1.064 1.00 96.06 72 GLU A CA 1
ATOM 552 C C . GLU A 1 72 ? -6.608 -7.192 0.425 1.00 96.06 72 GLU A C 1
ATOM 554 O O . GLU A 1 72 ? -5.905 -8.101 0.866 1.00 96.06 72 GLU A O 1
ATOM 559 N N . SER A 1 73 ? -7.398 -6.459 1.225 1.00 90.75 73 SER A N 1
ATOM 560 C CA . SER A 1 73 ? -7.459 -6.542 2.706 1.00 90.75 73 SER A CA 1
ATOM 561 C C . SER A 1 73 ? -8.840 -6.867 3.274 1.00 90.75 73 SER A C 1
ATOM 563 O O . SER A 1 73 ? -9.845 -6.512 2.620 1.00 90.75 73 SER A O 1
#

Secondary structure (DSSP, 8-state):
------EEEEEEEETTEEEEEEEPPPS---TT------------HHHHHHHHHSEETTEEPPTTS-EE-----

pLDDT: mean 90.68, std 10.04, range [48.31, 97.81]

Sequence (73 aa):
MTENTPNTALIVEGIKQMKLEKMAIPEKIKSDEVLLRVKYCGICGSDMHIYEDGHIGSMKVETGKPFILGHES

Radius of gyration: 13.98 Å; chains: 1; bounding box: 32×22×41 Å

Organism: NCBI:txid299467

InterPro domains:
  IPR011032 GroES-like superfamily [SSF50129] (8-72)
  IPR013154 Alcohol dehydrogenase-like, N-terminal [PF08240] (31-72)

Foldseek 3Di:
DDDPDFPWFWWDQDALDIDIDGDDQDPDDDPPDDRDDDPDFDDDVQLVCCRHVQADVPRHNDHPDIDTDTDGD